Protein AF-A0A151JRQ8-F1 (afdb_monomer_lite)

Foldseek 3Di:
DVLVVLLVVCVVVVPPQVRSLVVQVVCVVVDPDPGDNGSCVSNVPDPDDPDDPPDPDKDKDWDWDWACPDPPDLKTKIFTWIDIPLVRDIDGPDIDIDNDDPPDCPVVVVVVVVVVCCVVPVWDWDWAFDAFPDDPPHTNCVQPWTWTATDPDTDHDDSVPDDFDWDWDDDPRIIITGTPDDD

Organism: NCBI:txid471704

pLDDT: mean 78.62, std 12.9, range [36.38, 96.31]

Radius of gyration: 22.27 Å; chains: 1; bounding box: 54×41×55 Å

Secondary structure (DSSP, 8-state):
-HHHHHHHHHHHTT--HHHHHHHHHHHHHH-SS---SSHHHHTT--SS----TTS----EEEEEEEEES-SS-S-EEEEEEEEETTT-S-EEEEEEEESSS-SSTHHHHHHHHHHHHHHHHT-EEEEEEEEES--SSS-GGGGT-EEEEEEEEEE---GGG----EEEEEETTEEEEEE----

Structure (mmCIF, N/CA/C/O backbone):
data_AF-A0A151JRQ8-F1
#
_entry.id   AF-A0A151JRQ8-F1
#
loop_
_atom_site.group_PDB
_atom_site.id
_atom_site.type_symbol
_atom_site.label_atom_id
_atom_site.label_alt_id
_atom_site.label_comp_id
_atom_site.label_asym_id
_atom_site.label_entity_id
_atom_site.label_seq_id
_atom_site.pdbx_PDB_ins_code
_atom_site.Cartn_x
_atom_site.Cartn_y
_atom_site.Cartn_z
_atom_site.occupancy
_atom_site.B_iso_or_equiv
_atom_site.auth_seq_id
_atom_site.auth_comp_id
_atom_site.auth_asym_id
_atom_site.auth_atom_id
_atom_site.pdbx_PDB_model_num
ATOM 1 N N . LYS A 1 1 ? -27.050 13.816 18.319 1.00 78.81 1 LYS A N 1
ATOM 2 C CA . LYS A 1 1 ? -26.491 14.555 19.472 1.00 78.81 1 LYS A CA 1
ATOM 3 C C . LYS A 1 1 ? -25.453 13.740 20.230 1.00 78.81 1 LYS A C 1
ATOM 5 O O . LYS A 1 1 ? -24.353 13.696 19.721 1.00 78.81 1 LYS A O 1
ATOM 10 N N . PHE A 1 2 ? -25.768 12.944 21.264 1.00 86.38 2 PHE A N 1
ATOM 11 C CA . PHE A 1 2 ? -24.727 12.236 22.047 1.00 86.38 2 PHE A CA 1
ATOM 12 C C . PHE A 1 2 ? -23.707 11.435 21.208 1.00 86.38 2 PHE A C 1
ATOM 14 O O . PHE A 1 2 ? -22.506 11.545 21.413 1.00 86.38 2 PHE A O 1
ATOM 21 N N . LYS A 1 3 ? -24.171 10.663 20.214 1.00 87.81 3 LYS A N 1
ATOM 22 C CA . LYS A 1 3 ? -23.295 9.914 19.292 1.00 87.81 3 LYS A CA 1
ATOM 23 C C . LYS A 1 3 ? -22.355 10.820 18.475 1.00 87.81 3 LYS A C 1
ATOM 25 O O . LYS A 1 3 ? -21.229 10.429 18.191 1.00 87.81 3 LYS A O 1
ATOM 30 N N . GLU A 1 4 ? -22.843 11.984 18.059 1.00 88.81 4 GLU A N 1
ATOM 31 C CA . GLU A 1 4 ? -22.085 12.965 17.273 1.00 88.81 4 GLU A CA 1
ATOM 32 C C . GLU A 1 4 ? -21.105 13.717 18.167 1.00 88.81 4 GLU A C 1
ATOM 34 O O . GLU A 1 4 ? -19.934 13.799 17.821 1.00 88.81 4 GLU A O 1
ATOM 39 N N . ASP A 1 5 ? -21.554 14.151 19.346 1.00 92.31 5 ASP A N 1
ATOM 40 C CA . ASP A 1 5 ? -20.724 14.822 20.348 1.00 92.31 5 ASP A CA 1
ATOM 41 C C . ASP A 1 5 ? -19.566 13.912 20.788 1.00 92.31 5 ASP A C 1
ATOM 43 O O . ASP A 1 5 ? -18.423 14.349 20.861 1.00 92.31 5 ASP A O 1
ATOM 47 N N . LEU A 1 6 ? -19.833 12.613 20.982 1.00 92.88 6 LEU A N 1
ATOM 48 C CA . LEU A 1 6 ? -18.806 11.609 21.276 1.00 92.88 6 LEU A CA 1
ATOM 49 C C . LEU A 1 6 ? -17.801 11.451 20.123 1.00 92.88 6 LEU A C 1
ATOM 51 O O . LEU A 1 6 ? -16.608 11.262 20.359 1.00 92.88 6 LEU A O 1
ATOM 55 N N . GLY A 1 7 ? -18.276 11.519 18.877 1.00 91.69 7 GLY A N 1
ATOM 56 C CA . GLY A 1 7 ? -17.419 11.494 17.694 1.00 91.69 7 GLY A CA 1
ATOM 57 C C . GLY A 1 7 ? -16.504 12.718 17.628 1.00 91.69 7 GLY A C 1
ATOM 58 O O . GLY A 1 7 ? 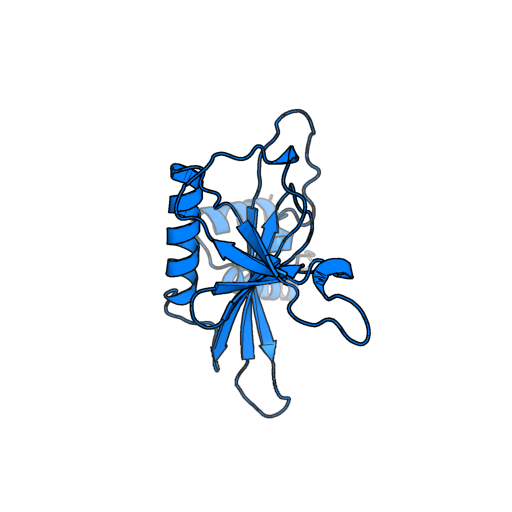-15.295 12.553 17.477 1.00 91.69 7 GLY A O 1
ATOM 59 N N . ILE A 1 8 ? -17.064 13.918 17.809 1.00 92.00 8 ILE A N 1
ATOM 60 C CA . ILE A 1 8 ? -16.330 15.194 17.822 1.00 92.00 8 ILE A CA 1
ATOM 61 C C . ILE A 1 8 ? -15.285 15.189 18.938 1.00 92.00 8 ILE A C 1
ATOM 63 O O . ILE A 1 8 ? -14.102 15.367 18.664 1.00 92.00 8 ILE A O 1
ATOM 67 N N . TRP A 1 9 ? -15.696 14.854 20.162 1.00 96.06 9 TRP A N 1
ATOM 68 C CA . TRP A 1 9 ? -14.805 14.743 21.315 1.00 96.06 9 TRP A CA 1
ATOM 69 C C . TRP A 1 9 ? -13.622 13.807 21.045 1.00 96.06 9 TRP A C 1
ATOM 71 O O . TRP A 1 9 ? -12.477 14.126 21.359 1.00 96.06 9 TRP A O 1
ATOM 81 N N . SER A 1 10 ? -13.876 12.653 20.421 1.00 94.06 10 SER A N 1
ATOM 82 C CA . SER A 1 10 ? -12.806 11.693 20.145 1.00 94.06 10 SER A CA 1
ATOM 83 C C . SER A 1 10 ? -11.751 12.223 19.172 1.00 94.06 10 SER A C 1
ATOM 85 O O . SER A 1 10 ? -10.583 11.853 19.283 1.00 94.06 10 SER A O 1
ATOM 87 N N . ILE A 1 11 ? -12.154 13.100 18.247 1.00 89.25 11 ILE A N 1
ATOM 88 C CA . ILE A 1 11 ? -11.258 13.761 17.297 1.00 89.25 11 ILE A CA 1
ATOM 89 C C . ILE A 1 11 ? -10.485 14.871 18.011 1.00 89.25 11 ILE A C 1
ATOM 91 O O . ILE A 1 11 ? -9.260 14.897 17.937 1.00 89.25 11 ILE A O 1
ATOM 95 N N . GLU A 1 12 ? -11.183 15.746 18.737 1.00 93.62 12 GLU A N 1
ATOM 96 C CA . GLU A 1 12 ? -10.580 16.880 19.451 1.00 93.62 12 GLU A CA 1
ATOM 97 C C . GLU A 1 12 ? -9.544 16.433 20.486 1.00 93.62 12 GLU A C 1
ATOM 99 O O . GLU A 1 12 ? -8.500 17.062 20.645 1.00 93.62 12 GLU A O 1
ATOM 104 N N . CYS A 1 13 ? -9.797 15.312 21.159 1.00 91.75 13 CYS A N 1
ATOM 105 C CA . CYS A 1 13 ? -8.880 14.743 22.141 1.00 91.75 13 CYS A CA 1
ATOM 106 C C . CYS A 1 13 ? -7.846 13.773 21.541 1.00 91.75 13 CYS A C 1
ATOM 108 O O . CYS A 1 13 ? -7.106 13.151 22.301 1.00 91.75 13 CYS A O 1
ATOM 110 N N . ASN A 1 14 ? -7.792 13.616 20.211 1.00 89.00 14 ASN A N 1
ATOM 111 C CA . ASN A 1 14 ? -6.896 12.685 19.512 1.00 89.00 14 ASN A CA 1
ATOM 112 C C . ASN A 1 14 ? -6.926 11.259 20.106 1.00 89.00 14 ASN A C 1
ATOM 114 O O . ASN A 1 14 ? -5.896 10.630 20.365 1.00 89.00 14 ASN A O 1
ATOM 118 N N . VAL A 1 15 ? -8.131 10.756 20.385 1.00 92.06 15 VAL A N 1
ATOM 119 C CA . VAL A 1 15 ? -8.325 9.465 21.051 1.00 92.06 15 VAL A CA 1
ATOM 120 C C . VAL A 1 15 ? -7.981 8.327 20.082 1.00 92.06 15 VAL A C 1
ATOM 122 O O . VAL A 1 15 ? -8.548 8.262 18.986 1.00 92.06 15 VAL A O 1
ATOM 125 N N . PRO A 1 16 ? -7.130 7.357 20.472 1.00 91.88 16 PRO A N 1
ATOM 126 C CA . PRO A 1 16 ? -6.864 6.189 19.640 1.00 91.88 16 PRO A CA 1
ATOM 127 C C . PRO A 1 16 ? -8.154 5.430 19.290 1.00 91.88 16 PRO A C 1
ATOM 129 O O . PRO A 1 16 ? -8.979 5.136 20.158 1.00 91.88 16 PRO A O 1
ATOM 132 N N . GLN A 1 17 ? -8.308 5.031 18.022 1.00 88.62 17 GLN A N 1
ATOM 133 C CA . GLN A 1 17 ? -9.488 4.298 17.524 1.00 88.62 17 GLN A CA 1
ATOM 134 C C . GLN A 1 17 ? -9.769 3.007 18.314 1.00 88.62 17 GLN A C 1
ATOM 136 O O . GLN A 1 17 ? -10.921 2.597 18.484 1.00 88.62 17 GLN A O 1
ATOM 141 N N . THR A 1 18 ? -8.717 2.366 18.824 1.00 91.94 18 THR A N 1
ATOM 142 C CA . THR A 1 18 ? -8.800 1.170 19.671 1.00 91.94 18 THR A CA 1
ATOM 143 C C . THR A 1 18 ? -9.432 1.484 21.027 1.00 91.94 18 THR A C 1
ATOM 145 O O . THR A 1 18 ? -10.311 0.748 21.477 1.00 91.94 18 THR A O 1
ATOM 148 N N . THR A 1 19 ? -9.042 2.597 21.652 1.00 92.75 19 THR A N 1
ATOM 149 C CA . THR A 1 19 ? -9.624 3.106 22.901 1.00 92.75 19 THR A CA 1
ATOM 150 C C . THR A 1 19 ? -11.093 3.466 22.705 1.00 92.75 19 THR A C 1
ATOM 152 O O . THR A 1 19 ? -11.940 3.024 23.481 1.00 92.75 19 THR A O 1
ATOM 155 N N . LEU A 1 20 ? -11.418 4.180 21.624 1.00 93.75 20 LEU A N 1
ATOM 156 C CA . LEU A 1 20 ? -12.797 4.539 21.297 1.00 93.75 20 LEU A CA 1
ATOM 157 C C . LEU A 1 20 ? -13.673 3.300 21.046 1.00 93.75 20 LEU A C 1
ATOM 159 O O . LEU A 1 20 ? -14.790 3.227 21.548 1.00 93.75 20 LEU A O 1
ATOM 163 N N . SER A 1 21 ? -13.160 2.283 20.350 1.00 94.69 21 SER A N 1
ATOM 164 C CA . SER A 1 21 ? -13.892 1.023 20.137 1.00 94.69 21 SER A CA 1
ATOM 165 C C . SER A 1 21 ? -14.170 0.285 21.454 1.00 94.69 21 SER A C 1
ATOM 167 O O . SER A 1 21 ? -15.283 -0.190 21.669 1.00 94.69 21 SER A O 1
ATOM 169 N N . LYS A 1 22 ? -13.202 0.243 22.385 1.00 96.31 22 LYS A N 1
ATOM 170 C CA . LYS A 1 22 ? -13.413 -0.335 23.727 1.00 96.31 22 LYS A CA 1
ATOM 171 C C . LYS A 1 22 ? -14.488 0.424 24.510 1.00 96.31 22 LYS A C 1
ATOM 173 O O . LYS A 1 22 ? -15.357 -0.208 25.107 1.00 96.31 22 LYS A O 1
ATOM 178 N N . LEU A 1 23 ? -14.460 1.758 24.468 1.00 95.62 23 LEU A N 1
ATOM 179 C CA . LEU A 1 23 ? -15.477 2.601 25.100 1.00 95.62 23 LEU A CA 1
ATOM 180 C C . LEU A 1 23 ? -16.871 2.331 24.521 1.00 95.62 23 LEU A C 1
ATOM 182 O O . LEU A 1 23 ? -17.823 2.159 25.276 1.00 95.62 23 LEU A O 1
ATOM 186 N N . LEU A 1 24 ? -16.995 2.226 23.198 1.00 94.56 24 LEU A N 1
ATOM 187 C CA . LEU A 1 24 ? -18.272 1.945 22.539 1.00 94.56 24 LEU A CA 1
ATOM 188 C C . LEU A 1 24 ? -18.865 0.589 22.944 1.00 94.56 24 LEU A C 1
ATOM 190 O O . LEU A 1 24 ? -20.075 0.486 23.135 1.00 94.56 24 LEU A O 1
ATOM 194 N N . VAL A 1 25 ? -18.028 -0.436 23.135 1.00 95.00 25 VAL A N 1
ATOM 195 C CA . VAL A 1 25 ? -18.470 -1.741 23.653 1.00 95.00 25 VAL A CA 1
ATOM 196 C C . VAL A 1 25 ? -19.004 -1.623 25.083 1.00 95.00 25 VAL A C 1
ATOM 198 O O . VAL A 1 25 ? -19.998 -2.265 25.412 1.00 95.00 25 VAL A O 1
ATOM 201 N N . ILE A 1 26 ? -18.375 -0.807 25.933 1.00 94.94 26 ILE A N 1
ATOM 202 C CA . ILE A 1 26 ? -18.857 -0.552 27.301 1.00 94.94 26 ILE A CA 1
ATOM 203 C C . ILE A 1 26 ? -20.193 0.199 27.257 1.00 94.94 26 ILE A C 1
ATOM 205 O O . ILE A 1 26 ? -21.149 -0.218 27.906 1.00 94.94 26 ILE A O 1
ATOM 209 N N . LEU A 1 27 ? -20.295 1.254 26.445 1.00 92.75 27 LEU A N 1
ATOM 210 C CA . LEU A 1 27 ? -21.529 2.027 26.285 1.00 92.75 27 LEU A CA 1
ATOM 211 C C . LEU A 1 27 ? -22.682 1.163 25.761 1.00 92.75 27 LEU A C 1
ATOM 213 O O . LEU A 1 27 ? -23.798 1.274 26.257 1.00 92.75 27 LEU A O 1
ATOM 217 N N . GLN A 1 28 ? -22.418 0.250 24.826 1.00 92.56 28 GLN A N 1
ATOM 218 C CA . GLN A 1 28 ? -23.418 -0.699 24.330 1.00 92.56 28 GLN A CA 1
ATOM 219 C C . GLN A 1 28 ? -23.901 -1.683 25.410 1.00 92.56 28 GLN A C 1
ATOM 221 O O . GLN A 1 28 ? -25.035 -2.139 25.349 1.00 92.56 28 GLN A O 1
ATOM 226 N N . LYS A 1 29 ? -23.059 -2.036 26.389 1.00 93.50 29 LYS A N 1
ATOM 227 C CA . LYS A 1 29 ? -23.442 -2.950 27.480 1.00 93.50 29 LYS A CA 1
ATOM 228 C C . LYS A 1 29 ? -24.317 -2.290 28.541 1.00 93.50 29 LYS A C 1
ATOM 230 O O . LYS A 1 29 ? -25.101 -2.977 29.182 1.00 93.50 29 LYS A O 1
ATOM 235 N N . HIS A 1 30 ? -24.131 -0.993 28.761 1.00 93.94 30 HIS A N 1
ATOM 236 C CA . HIS A 1 30 ? -24.766 -0.258 29.857 1.00 93.94 30 HIS A CA 1
ATOM 237 C C . HIS A 1 30 ? -25.855 0.711 29.393 1.00 93.94 30 HIS A C 1
ATOM 239 O O . HIS A 1 30 ? -26.390 1.462 30.204 1.00 93.94 30 HIS A O 1
ATOM 245 N N . THR A 1 31 ? -26.182 0.716 28.101 1.00 88.50 31 THR A N 1
ATOM 246 C CA . THR A 1 31 ? -27.253 1.542 27.543 1.00 88.50 31 THR A CA 1
ATOM 247 C C . THR A 1 31 ? -28.065 0.730 26.543 1.00 88.50 31 THR A C 1
ATOM 249 O O . THR A 1 31 ? -27.507 -0.081 25.808 1.00 88.50 31 THR A O 1
ATOM 252 N N . ASP A 1 32 ? -29.364 1.008 26.445 1.00 88.25 32 ASP A N 1
ATOM 253 C CA . ASP A 1 32 ? -30.234 0.429 25.407 1.00 88.25 32 ASP A CA 1
ATOM 254 C C . ASP A 1 32 ? -30.027 1.083 24.026 1.00 88.25 32 ASP A C 1
ATOM 256 O O . ASP A 1 32 ? -30.740 0.800 23.061 1.00 88.25 32 ASP A O 1
ATOM 260 N N . TYR A 1 33 ? -29.053 1.992 23.908 1.00 84.12 33 TYR A N 1
ATOM 261 C CA . TYR A 1 33 ? -28.776 2.698 22.667 1.00 84.12 33 TYR A CA 1
ATOM 262 C C . TYR A 1 33 ? -27.856 1.867 21.752 1.00 84.12 33 TYR A C 1
ATOM 264 O O . TYR A 1 33 ? -26.807 1.387 22.193 1.00 84.12 33 TYR A O 1
ATOM 272 N N . PRO A 1 34 ? -28.170 1.735 20.447 1.00 86.19 34 PRO A N 1
ATOM 273 C CA . PRO A 1 34 ? -27.427 0.882 19.521 1.00 86.19 34 PRO A CA 1
ATOM 274 C C . PRO A 1 34 ? -26.117 1.540 19.052 1.00 86.19 34 PRO A C 1
ATOM 276 O O . PRO A 1 34 ? -25.958 1.921 17.887 1.00 86.19 34 PRO A O 1
ATOM 279 N N . PHE A 1 35 ? -25.147 1.682 19.956 1.00 88.94 35 PHE A N 1
ATOM 280 C CA . PHE A 1 35 ? -23.809 2.137 19.587 1.00 88.94 35 PHE A CA 1
ATOM 281 C C . PHE A 1 35 ? -23.121 1.138 18.641 1.00 88.94 35 PHE A C 1
ATOM 283 O O . PHE A 1 35 ? -23.252 -0.079 18.805 1.00 88.94 35 PHE A O 1
ATOM 290 N N . PRO A 1 36 ? -22.364 1.623 17.640 1.00 90.31 36 PRO A N 1
ATOM 291 C CA . PRO A 1 36 ? -21.525 0.756 16.824 1.00 90.31 36 PRO A CA 1
ATOM 292 C C . PRO A 1 36 ? -20.370 0.188 17.656 1.00 90.31 36 PRO A C 1
ATOM 294 O O . PRO A 1 36 ? -19.841 0.877 18.514 1.00 90.31 36 PRO A O 1
ATOM 297 N N . LYS A 1 37 ? -19.916 -1.032 17.354 1.00 88.38 37 LYS A N 1
ATOM 298 C CA . LYS A 1 37 ? -18.778 -1.664 18.056 1.00 88.38 37 LYS A CA 1
ATOM 299 C C . LYS A 1 37 ? -17.402 -1.134 17.632 1.00 88.38 37 LYS A C 1
ATOM 301 O O . LYS A 1 37 ? -16.423 -1.342 18.336 1.00 88.38 37 LYS A O 1
ATOM 306 N N . ASP A 1 38 ? -17.328 -0.495 16.466 1.00 89.56 38 ASP A N 1
ATOM 307 C CA . ASP A 1 38 ? -16.085 -0.043 15.835 1.00 89.56 38 ASP A CA 1
ATOM 308 C C . ASP A 1 38 ? -16.112 1.481 15.674 1.00 89.56 38 ASP A C 1
ATOM 310 O O . ASP A 1 38 ? -17.076 2.049 15.145 1.00 89.56 38 ASP A O 1
ATOM 314 N N . ALA A 1 39 ? -15.036 2.130 16.111 1.00 90.69 39 ALA A N 1
ATOM 315 C CA . ALA A 1 39 ? -14.845 3.573 16.054 1.00 90.69 39 ALA A CA 1
ATOM 316 C C . ALA A 1 39 ? -15.002 4.168 14.640 1.00 90.69 39 ALA A C 1
ATOM 318 O O . ALA A 1 39 ? -15.638 5.210 14.482 1.00 90.69 39 ALA A O 1
ATOM 319 N N . ARG A 1 40 ? -14.572 3.470 13.582 1.00 87.88 40 ARG A N 1
ATOM 320 C CA . ARG A 1 40 ? -14.757 3.916 12.186 1.00 87.88 40 ARG A CA 1
ATOM 321 C C . ARG A 1 40 ? -16.230 4.003 11.806 1.00 87.88 40 ARG A C 1
ATOM 323 O O . ARG A 1 40 ? -16.633 4.840 11.002 1.00 87.88 40 ARG A O 1
ATOM 330 N N . SER A 1 41 ? -17.055 3.138 12.395 1.00 90.44 41 SER A N 1
ATOM 331 C CA . SER A 1 41 ? -18.506 3.144 12.178 1.00 90.44 41 SER A CA 1
ATOM 332 C C . SER A 1 41 ? -19.192 4.276 12.949 1.00 90.44 41 SER A C 1
ATOM 334 O O . SER A 1 41 ? -20.215 4.788 12.494 1.00 90.44 41 SER A O 1
ATOM 336 N N . LEU A 1 42 ? -18.635 4.690 14.096 1.00 88.75 42 LEU A N 1
ATOM 337 C CA . LEU A 1 42 ? -19.064 5.902 14.799 1.00 88.75 42 LEU A CA 1
ATOM 338 C C . LEU A 1 42 ? -18.748 7.148 13.963 1.00 88.75 42 LEU A C 1
ATOM 340 O O . LEU A 1 42 ? -19.636 7.966 13.735 1.00 88.75 42 LEU A O 1
ATOM 344 N N . LEU A 1 43 ? -17.516 7.229 13.458 1.00 89.62 43 LEU A N 1
ATOM 345 C CA . LEU A 1 43 ? -16.978 8.370 12.712 1.00 89.62 43 LEU A CA 1
ATOM 346 C C . LEU A 1 43 ? -17.413 8.417 11.244 1.00 89.62 43 LEU A C 1
ATOM 348 O O . LEU A 1 43 ? -17.034 9.333 10.521 1.00 89.62 43 LEU A O 1
ATOM 352 N N . LYS A 1 44 ? -18.205 7.434 10.794 1.00 84.88 44 LYS A N 1
ATOM 353 C CA . LYS A 1 44 ? -18.658 7.295 9.402 1.00 84.88 44 LYS A CA 1
ATOM 354 C C . LYS A 1 44 ? -17.500 7.393 8.402 1.00 84.88 44 LYS A C 1
ATOM 356 O O . LYS A 1 44 ? -17.654 7.989 7.338 1.00 84.88 44 LYS A O 1
ATOM 361 N N . THR A 1 45 ? -16.349 6.804 8.734 1.00 76.56 45 THR A N 1
ATOM 362 C CA . THR A 1 45 ? -15.182 6.824 7.848 1.00 76.56 45 THR A CA 1
ATOM 363 C C . THR A 1 45 ? -15.582 6.233 6.488 1.00 76.56 45 THR A C 1
ATOM 365 O O . THR A 1 45 ? -16.145 5.128 6.464 1.00 76.56 45 THR A O 1
ATOM 368 N N . PRO A 1 46 ? -15.349 6.939 5.365 1.00 64.62 46 PRO A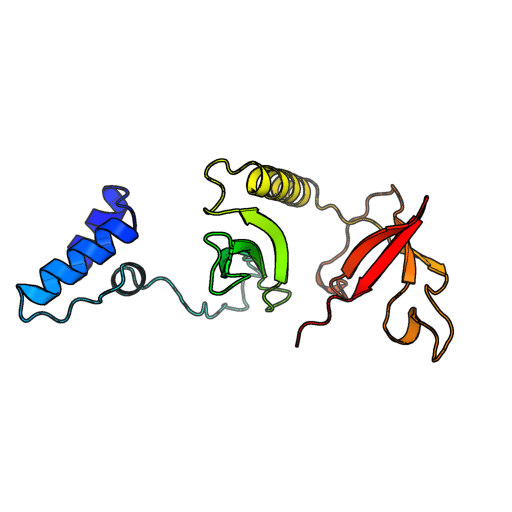 N 1
ATOM 369 C CA . PRO A 1 46 ? -15.766 6.470 4.051 1.00 64.62 46 PRO A CA 1
ATOM 370 C C . PRO A 1 46 ? -15.153 5.100 3.759 1.00 64.62 46 PRO A C 1
ATOM 372 O O . PRO A 1 46 ? -13.936 4.949 3.741 1.00 64.62 46 PRO A O 1
ATOM 375 N N . ARG A 1 47 ? -15.999 4.086 3.546 1.00 61.22 47 ARG A N 1
ATOM 376 C CA . ARG A 1 47 ? -15.548 2.757 3.087 1.00 61.22 47 ARG A CA 1
ATOM 377 C C . ARG A 1 47 ? -15.428 2.685 1.568 1.00 61.22 47 ARG A C 1
ATOM 379 O O . ARG A 1 47 ? -14.660 1.885 1.061 1.00 61.22 47 ARG A O 1
ATOM 386 N N . ASN A 1 48 ? -16.205 3.518 0.877 1.00 56.81 48 ASN A N 1
ATOM 387 C CA . ASN A 1 48 ? -16.227 3.682 -0.569 1.00 56.81 48 ASN A CA 1
ATOM 388 C C . ASN A 1 48 ? -16.413 5.170 -0.859 1.00 56.81 48 ASN A C 1
ATOM 390 O O . ASN A 1 48 ? -17.451 5.744 -0.522 1.00 56.81 48 ASN A O 1
ATOM 394 N N . THR A 1 49 ? -15.418 5.793 -1.471 1.00 52.50 49 THR A N 1
ATOM 395 C CA . THR A 1 49 ? -15.491 7.197 -1.871 1.00 52.50 49 THR A CA 1
ATOM 396 C C . THR A 1 49 ? -16.101 7.252 -3.270 1.00 52.50 49 THR A C 1
ATOM 398 O O . THR A 1 49 ? -15.483 6.801 -4.233 1.00 52.50 49 THR A O 1
ATOM 401 N N . LYS A 1 50 ? -17.337 7.756 -3.408 1.00 52.34 50 LYS A N 1
ATOM 402 C CA . LYS A 1 50 ? -17.893 8.081 -4.732 1.00 52.34 50 LYS A CA 1
ATOM 403 C C . LYS A 1 50 ? -17.155 9.317 -5.243 1.00 52.34 50 LYS A C 1
ATOM 405 O O . LYS A 1 50 ? -17.383 10.412 -4.743 1.00 52.34 50 LYS A O 1
ATOM 410 N N . LEU A 1 51 ? -16.238 9.119 -6.184 1.00 53.25 51 LEU A N 1
ATOM 411 C CA . LEU A 1 51 ? -15.456 10.200 -6.777 1.00 53.25 51 LEU A CA 1
ATOM 412 C C . LEU A 1 51 ? -16.353 11.026 -7.708 1.00 53.25 51 LEU A C 1
ATOM 414 O O . LEU A 1 51 ? -16.993 10.471 -8.603 1.00 53.25 51 LEU A O 1
ATOM 418 N N . ASN A 1 52 ? -16.393 12.343 -7.504 1.00 50.34 52 ASN A N 1
ATOM 419 C CA . ASN A 1 52 ? -16.985 13.267 -8.467 1.00 50.34 52 ASN A CA 1
ATOM 420 C C . ASN A 1 52 ? -15.983 13.476 -9.618 1.00 50.34 52 ASN A C 1
ATOM 422 O O . ASN A 1 52 ? -14.874 13.925 -9.352 1.00 50.34 52 ASN A O 1
ATOM 426 N N . PRO A 1 53 ? -16.339 13.216 -10.891 1.00 50.97 53 PRO A N 1
ATOM 427 C CA . PRO A 1 53 ? -15.387 13.263 -12.012 1.00 50.97 53 PRO A CA 1
ATOM 428 C C . PRO A 1 53 ? -14.817 14.649 -12.359 1.00 50.97 53 PRO A C 1
ATOM 430 O O . PRO A 1 53 ? -14.067 14.760 -13.323 1.00 50.97 53 PRO A O 1
ATOM 433 N N . ARG A 1 54 ? -15.236 15.719 -11.670 1.00 48.75 54 ARG A N 1
ATOM 434 C CA . ARG A 1 54 ? -14.982 17.106 -12.095 1.00 48.75 54 ARG A CA 1
ATOM 435 C C . ARG A 1 54 ? -13.690 17.725 -11.562 1.00 48.75 54 ARG A C 1
ATOM 437 O O . ARG A 1 54 ? -13.273 18.737 -12.107 1.00 48.75 54 ARG A O 1
ATOM 444 N N . GLU A 1 55 ? -13.025 17.093 -10.605 1.00 49.72 55 GLU A N 1
ATOM 445 C CA . GLU A 1 55 ? -11.654 17.417 -10.205 1.00 49.72 55 GLU A CA 1
ATOM 446 C C . GLU A 1 55 ? -10.889 16.096 -10.150 1.00 49.72 55 GLU A C 1
ATOM 448 O O . GLU A 1 55 ? -11.306 15.162 -9.463 1.00 49.72 55 GLU A O 1
ATOM 453 N N . ILE A 1 56 ? -9.815 15.962 -10.933 1.00 51.75 56 ILE A N 1
ATOM 454 C CA . ILE A 1 56 ? -8.971 14.761 -10.902 1.00 51.75 56 ILE A CA 1
ATOM 455 C C . ILE A 1 56 ? -8.116 14.851 -9.637 1.00 51.75 56 ILE A C 1
ATOM 457 O O . ILE A 1 56 ? -6.955 15.245 -9.668 1.00 51.75 56 ILE A O 1
ATOM 461 N N . GLU A 1 57 ? -8.730 14.550 -8.499 1.00 57.28 57 GLU A N 1
ATOM 462 C CA . GLU A 1 57 ? -8.038 14.450 -7.225 1.00 57.28 57 GLU A CA 1
ATOM 463 C C . GLU A 1 57 ? -7.432 13.044 -7.119 1.00 57.28 57 GLU A C 1
ATOM 465 O O . GLU A 1 57 ? -8.125 12.015 -7.079 1.00 57.28 57 GLU A O 1
ATOM 470 N N . TYR A 1 58 ? -6.103 12.989 -7.152 1.00 64.31 58 TYR A N 1
ATOM 471 C CA . TYR A 1 58 ? -5.351 11.748 -7.039 1.00 64.31 58 TYR A CA 1
ATOM 472 C C . TYR A 1 58 ? -5.265 11.344 -5.571 1.00 64.31 58 TYR A C 1
ATOM 474 O O . TYR A 1 58 ? -4.402 11.812 -4.834 1.00 64.31 58 TYR A O 1
ATOM 482 N N . HIS A 1 59 ? -6.152 10.445 -5.144 1.00 69.06 59 HIS A N 1
ATOM 483 C CA . HIS A 1 59 ? -6.078 9.872 -3.802 1.00 69.06 59 HIS A CA 1
ATOM 484 C C . HIS A 1 59 ? -5.232 8.605 -3.814 1.00 69.06 59 HIS A C 1
ATOM 486 O O . HIS A 1 59 ? -5.476 7.682 -4.599 1.00 69.06 59 HIS A O 1
ATOM 492 N N . HIS A 1 60 ? -4.254 8.560 -2.913 1.00 73.62 60 HIS A N 1
ATOM 493 C CA . HIS A 1 60 ? -3.421 7.394 -2.660 1.00 73.62 60 HIS A CA 1
ATOM 494 C C . HIS A 1 60 ? -3.725 6.872 -1.255 1.00 73.62 60 HIS A C 1
ATOM 496 O O . HIS A 1 60 ? -3.582 7.580 -0.261 1.00 73.62 60 HIS A O 1
ATOM 502 N N . PHE A 1 61 ? -4.172 5.627 -1.171 1.00 81.06 61 PHE A N 1
ATOM 503 C CA . PHE A 1 61 ? -4.523 4.960 0.073 1.00 81.06 61 PHE A CA 1
ATOM 504 C C . PHE A 1 61 ? -3.383 4.029 0.475 1.00 81.06 61 PHE A C 1
ATOM 506 O O . PHE A 1 61 ? -2.838 3.304 -0.361 1.00 81.06 61 PHE A O 1
ATOM 513 N N . VAL A 1 62 ? -3.025 4.037 1.757 1.00 83.38 62 VAL A N 1
ATOM 514 C CA . VAL A 1 62 ? -2.005 3.151 2.327 1.00 83.38 62 VAL A CA 1
ATOM 515 C C . VAL A 1 62 ? -2.608 2.438 3.529 1.00 83.38 62 VAL A C 1
ATOM 517 O O . VAL A 1 62 ? -3.238 3.060 4.382 1.00 83.38 62 VAL A O 1
ATOM 520 N N . ASN A 1 63 ? -2.428 1.124 3.586 1.00 84.50 63 ASN A N 1
ATOM 521 C CA . ASN A 1 63 ? -2.829 0.281 4.701 1.00 84.50 63 ASN A CA 1
ATOM 522 C C . ASN A 1 63 ? -1.662 -0.634 5.086 1.00 84.50 63 ASN A C 1
ATOM 524 O O . ASN A 1 63 ? -0.816 -0.944 4.255 1.00 84.50 63 ASN A O 1
ATOM 528 N N . ILE A 1 64 ? -1.608 -1.068 6.341 1.00 84.38 64 ILE A N 1
ATOM 529 C CA . ILE A 1 64 ? -0.611 -2.036 6.793 1.00 84.38 64 ILE A CA 1
ATOM 530 C C . ILE A 1 64 ? -1.333 -3.143 7.537 1.00 84.38 64 ILE A C 1
ATOM 532 O O . ILE A 1 64 ? -1.876 -2.885 8.618 1.00 84.38 64 ILE A O 1
ATOM 536 N N . ASP A 1 65 ? -1.296 -4.346 6.972 1.00 83.38 65 ASP A N 1
ATOM 537 C CA . ASP A 1 65 ? -2.030 -5.501 7.482 1.00 83.38 65 ASP A CA 1
ATOM 538 C C . ASP A 1 65 ? -1.120 -6.714 7.699 1.00 83.38 65 ASP A C 1
ATOM 540 O O . ASP A 1 65 ? -0.126 -6.894 6.992 1.00 83.38 65 ASP A O 1
ATOM 544 N N . GLY A 1 66 ? -1.451 -7.513 8.711 1.00 84.62 66 GLY A N 1
ATOM 545 C CA . GLY A 1 66 ? -0.691 -8.687 9.123 1.00 84.62 66 GLY A CA 1
ATOM 546 C C . GLY A 1 66 ? -1.293 -9.974 8.565 1.00 84.62 66 GLY A C 1
ATOM 547 O O . GLY A 1 66 ? -2.466 -10.261 8.788 1.00 84.62 66 GLY A O 1
ATOM 548 N N . LEU A 1 67 ? -0.479 -10.781 7.889 1.00 86.19 67 LEU A N 1
ATOM 549 C CA . LEU A 1 67 ? -0.817 -12.128 7.445 1.00 86.19 67 LEU A CA 1
ATOM 550 C C . LEU A 1 67 ? -0.005 -13.159 8.251 1.00 86.19 67 LEU A C 1
ATOM 552 O O . LEU A 1 67 ? 1.212 -13.253 8.061 1.00 86.19 67 LEU A O 1
ATOM 556 N N . PRO A 1 68 ? -0.639 -13.947 9.137 1.00 84.38 68 PRO A N 1
ATOM 557 C CA . PRO A 1 68 ? 0.039 -15.019 9.859 1.00 84.38 68 PRO A CA 1
ATOM 558 C C . PRO A 1 68 ? 0.599 -16.062 8.887 1.00 84.38 68 PRO A C 1
ATOM 560 O O . PRO A 1 68 ? -0.133 -16.581 8.044 1.00 84.38 68 PRO A O 1
ATOM 563 N N . ILE A 1 69 ? 1.888 -16.392 9.008 1.00 79.31 69 ILE A N 1
ATOM 564 C CA . ILE A 1 69 ? 2.548 -17.352 8.099 1.00 79.31 69 ILE A CA 1
ATOM 565 C C . ILE A 1 69 ? 2.373 -18.796 8.588 1.00 79.31 69 ILE A C 1
ATOM 567 O O . ILE A 1 69 ? 2.386 -19.739 7.801 1.00 79.31 69 ILE A O 1
ATOM 571 N N . SER A 1 70 ? 2.170 -18.995 9.892 1.00 80.12 70 SER A N 1
ATOM 572 C CA . SER A 1 70 ? 1.959 -20.322 10.468 1.00 80.12 70 SER A CA 1
ATOM 573 C C . SER A 1 70 ? 0.902 -20.292 11.566 1.00 80.12 70 SER A C 1
ATOM 575 O O . SER A 1 70 ? 0.711 -19.283 12.238 1.00 80.12 70 SER A O 1
ATOM 577 N N . LYS A 1 71 ? 0.214 -21.422 11.760 1.00 66.06 71 LYS A N 1
ATOM 578 C CA . LYS A 1 71 ? -0.792 -21.583 12.824 1.00 66.06 71 LYS A CA 1
ATOM 579 C C . LYS A 1 71 ? -0.177 -21.700 14.227 1.00 66.06 71 LYS A C 1
ATOM 581 O O . LYS A 1 71 ? -0.906 -21.578 15.203 1.00 66.06 71 LYS A O 1
ATOM 586 N N . SER A 1 72 ? 1.126 -21.978 14.321 1.00 69.31 72 SER A N 1
ATOM 587 C CA . SER A 1 72 ? 1.852 -22.234 15.574 1.00 69.31 72 SER A CA 1
ATOM 588 C C . SER A 1 72 ? 2.902 -21.174 15.917 1.00 69.31 72 SER A C 1
ATOM 590 O O . SER A 1 72 ? 3.490 -21.239 16.992 1.00 69.31 72 SER A O 1
ATOM 592 N N . GLY A 1 73 ? 3.181 -20.237 15.010 1.00 71.00 73 GLY A N 1
ATOM 593 C CA . GLY A 1 73 ? 4.138 -19.155 15.218 1.00 71.00 73 GLY A CA 1
ATOM 594 C C . GLY A 1 73 ? 3.450 -17.861 15.640 1.00 71.00 73 GLY A C 1
ATOM 595 O O . GLY A 1 73 ? 2.334 -17.572 15.219 1.00 71.00 73 GLY A O 1
ATOM 596 N N . VAL A 1 74 ? 4.148 -17.064 16.449 1.00 76.19 74 VAL A N 1
ATOM 597 C CA . VAL A 1 74 ? 3.739 -15.697 16.823 1.00 76.19 74 VAL A CA 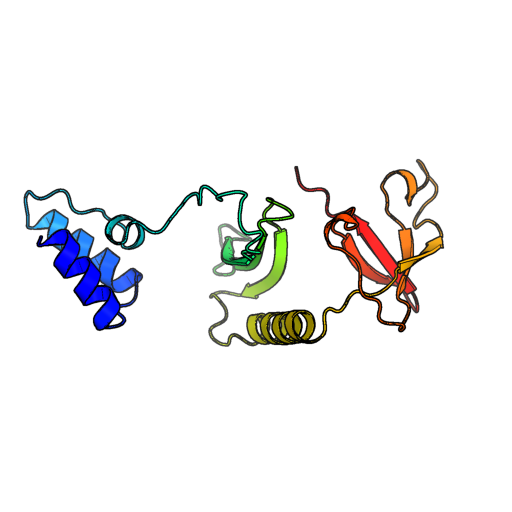1
ATOM 598 C C . VAL A 1 74 ? 4.049 -14.666 15.730 1.00 76.19 74 VAL A C 1
ATOM 600 O O . VAL A 1 74 ? 3.612 -13.524 15.813 1.00 76.19 74 VAL A O 1
ATOM 603 N N . SER A 1 75 ? 4.779 -15.059 14.686 1.00 82.75 75 SER A N 1
ATOM 604 C CA . SER A 1 75 ? 5.218 -14.184 13.604 1.00 82.75 75 SER A CA 1
ATOM 605 C C . SER A 1 75 ? 4.207 -14.052 12.466 1.00 82.75 75 SER A C 1
ATOM 607 O O . SER A 1 75 ? 3.557 -15.007 12.032 1.00 82.75 75 SER A O 1
ATOM 609 N N . SER A 1 76 ? 4.106 -12.830 11.948 1.00 87.38 76 SER A N 1
ATOM 610 C CA . SER A 1 76 ? 3.269 -12.465 10.809 1.00 87.38 76 SER A CA 1
ATOM 611 C C . SER A 1 76 ? 4.087 -11.732 9.752 1.00 87.38 76 SER A C 1
ATOM 613 O O . SER A 1 76 ? 5.127 -11.131 10.036 1.00 87.38 76 SER A O 1
ATOM 615 N N . LEU A 1 77 ? 3.603 -11.777 8.515 1.00 87.50 77 LEU A N 1
ATOM 616 C CA . LEU A 1 77 ? 4.060 -10.888 7.463 1.00 87.50 77 LEU A CA 1
ATOM 617 C C . LEU A 1 77 ? 3.197 -9.625 7.467 1.00 87.50 77 LEU A C 1
ATOM 619 O O . LEU A 1 77 ? 1.986 -9.694 7.299 1.00 87.50 77 LEU A O 1
ATOM 623 N N . TRP A 1 78 ? 3.812 -8.472 7.649 1.00 85.31 78 TRP A N 1
ATOM 624 C CA . TRP A 1 78 ? 3.173 -7.167 7.672 1.00 85.31 78 TRP A CA 1
ATOM 625 C C . TRP A 1 78 ? 3.339 -6.517 6.305 1.00 85.31 78 TRP A C 1
ATOM 627 O O . TRP A 1 78 ? 4.412 -6.007 5.977 1.00 85.31 78 TRP A O 1
ATOM 637 N N . PHE A 1 79 ? 2.290 -6.565 5.490 1.00 84.94 79 PHE A N 1
ATOM 638 C CA . PHE A 1 79 ? 2.288 -5.956 4.166 1.00 84.94 79 PHE A CA 1
ATOM 639 C C . PHE A 1 79 ? 1.965 -4.473 4.264 1.00 84.94 79 PHE A C 1
ATOM 641 O O . PHE A 1 79 ? 0.956 -4.102 4.858 1.00 84.94 79 PHE A O 1
ATOM 648 N N . ILE A 1 80 ? 2.767 -3.635 3.611 1.00 86.69 80 ILE A N 1
ATOM 649 C CA . ILE A 1 80 ? 2.374 -2.277 3.250 1.00 86.69 80 ILE A CA 1
ATOM 650 C C . ILE A 1 80 ? 1.580 -2.404 1.952 1.00 86.69 80 ILE A C 1
ATOM 652 O O . ILE A 1 80 ? 2.123 -2.712 0.890 1.00 86.69 80 ILE A O 1
ATOM 656 N N . LEU A 1 81 ? 0.273 -2.227 2.068 1.00 85.62 81 LEU A N 1
ATOM 657 C CA . LEU A 1 81 ? -0.686 -2.282 0.982 1.00 85.62 81 LEU A CA 1
ATOM 658 C C . LEU A 1 81 ? -0.979 -0.869 0.507 1.00 85.62 81 LEU A C 1
ATOM 660 O O . LEU A 1 81 ? -1.155 0.047 1.309 1.00 85.62 81 LEU A O 1
ATOM 664 N N . SER A 1 82 ? -1.090 -0.698 -0.798 1.00 84.25 82 SER A N 1
ATOM 665 C CA . SER A 1 82 ? -1.436 0.575 -1.387 1.00 84.25 82 SER A CA 1
ATOM 666 C C . SER A 1 82 ? -2.483 0.444 -2.479 1.00 84.25 82 SER A C 1
ATOM 668 O O . SER A 1 82 ? -2.648 -0.617 -3.069 1.00 84.25 82 SER A O 1
ATOM 670 N N . SER A 1 83 ? -3.241 1.512 -2.702 1.00 82.38 83 SER A N 1
ATOM 671 C CA . SER A 1 83 ? -4.241 1.634 -3.759 1.00 82.38 83 SER A CA 1
ATOM 672 C C . SER A 1 83 ? -4.313 3.090 -4.206 1.00 82.38 83 SER A C 1
ATOM 674 O O . SER A 1 83 ? -4.075 3.993 -3.408 1.00 82.38 83 SER A O 1
ATOM 676 N N . SER A 1 84 ? -4.660 3.335 -5.466 1.00 76.31 84 SER A N 1
ATOM 677 C CA . SER A 1 84 ? -4.827 4.689 -5.998 1.00 76.31 84 SER A CA 1
ATOM 678 C C . SER A 1 84 ? -6.094 4.802 -6.832 1.00 76.31 84 SER A C 1
ATOM 680 O O . SER A 1 84 ? -6.595 3.809 -7.366 1.00 76.31 84 SER A O 1
ATOM 682 N N . THR A 1 85 ? -6.611 6.021 -6.977 1.00 67.94 85 THR A N 1
ATOM 683 C CA . THR A 1 85 ? -7.794 6.295 -7.813 1.00 67.94 85 THR A CA 1
ATOM 684 C C . THR A 1 85 ? -7.573 5.977 -9.291 1.00 67.94 85 THR A C 1
ATOM 686 O O . THR A 1 85 ? -8.541 5.691 -9.999 1.00 67.94 85 THR A O 1
ATOM 689 N N . VAL A 1 86 ? -6.313 5.975 -9.739 1.00 65.62 86 VAL A N 1
ATOM 690 C CA . VAL A 1 86 ? -5.912 5.614 -11.104 1.00 65.62 86 VAL A CA 1
ATOM 691 C C . VAL A 1 86 ? -5.978 4.108 -11.299 1.00 65.62 86 VAL A C 1
ATOM 693 O O . VAL A 1 86 ? -6.655 3.634 -12.206 1.00 65.62 86 VAL A O 1
ATOM 696 N N . VAL A 1 87 ? -5.299 3.347 -10.435 1.00 67.62 87 VAL A N 1
ATOM 697 C CA . VAL A 1 87 ? -5.125 1.910 -10.675 1.00 67.62 87 VAL A CA 1
ATOM 698 C C . VAL A 1 87 ? -6.288 1.086 -10.125 1.00 67.62 87 VAL A C 1
ATOM 700 O O . VAL A 1 87 ? -6.549 -0.005 -10.618 1.00 67.62 87 VAL A O 1
ATOM 703 N N . LYS A 1 88 ? -7.013 1.608 -9.124 1.00 73.94 88 LYS A N 1
ATOM 704 C CA . LYS A 1 88 ? -8.223 1.002 -8.534 1.00 73.94 88 LYS A CA 1
ATOM 705 C C . LYS A 1 88 ? -8.044 -0.449 -8.062 1.00 73.94 88 LYS A C 1
ATOM 707 O O . LYS A 1 88 ? -9.024 -1.167 -7.892 1.00 73.94 88 LYS A O 1
ATOM 712 N N . SER A 1 89 ? -6.805 -0.863 -7.804 1.00 70.62 89 SER A N 1
ATOM 713 C CA . SER A 1 89 ? -6.440 -2.173 -7.269 1.00 70.62 89 SER A CA 1
ATOM 714 C C . SER A 1 89 ? -5.516 -2.016 -6.067 1.00 70.62 89 SER A C 1
ATOM 716 O O . SER A 1 89 ? -4.758 -1.044 -5.989 1.00 70.62 89 SER A O 1
ATOM 718 N N . VAL A 1 90 ? -5.589 -2.968 -5.131 1.00 75.81 90 VAL A N 1
ATOM 719 C CA . VAL A 1 90 ? -4.709 -3.029 -3.956 1.00 75.81 90 VAL A CA 1
ATOM 720 C C . VAL A 1 90 ? -3.448 -3.811 -4.309 1.00 75.81 90 VAL A C 1
ATOM 722 O O . VAL A 1 90 ? -3.536 -4.910 -4.846 1.00 75.81 90 VAL A O 1
ATOM 725 N N . TYR A 1 91 ? -2.281 -3.262 -3.988 1.00 76.75 91 TYR A N 1
ATOM 726 C CA . TYR A 1 91 ? -0.970 -3.827 -4.302 1.00 76.75 91 TYR A CA 1
ATOM 727 C C . TYR A 1 91 ? -0.016 -3.719 -3.122 1.00 76.75 91 TYR A C 1
ATOM 729 O O . TYR A 1 91 ? -0.160 -2.846 -2.272 1.00 76.75 91 TYR A O 1
ATOM 737 N N . ILE A 1 92 ? 0.964 -4.616 -3.072 1.00 81.62 92 ILE A N 1
ATOM 738 C CA . ILE A 1 92 ? 1.991 -4.629 -2.031 1.00 81.62 92 ILE A CA 1
ATOM 739 C C . ILE A 1 92 ? 3.124 -3.696 -2.466 1.00 81.62 92 ILE A C 1
ATOM 741 O O . ILE A 1 92 ? 3.692 -3.882 -3.539 1.00 81.62 92 ILE A O 1
ATOM 745 N N . VAL A 1 93 ? 3.456 -2.709 -1.633 1.00 80.00 93 VAL A N 1
ATOM 746 C CA . VAL A 1 93 ? 4.612 -1.808 -1.828 1.00 80.00 93 VAL A CA 1
ATOM 747 C C . VAL A 1 93 ? 5.773 -2.139 -0.890 1.00 80.00 93 VAL A C 1
ATOM 749 O O . VAL A 1 93 ? 6.894 -1.694 -1.099 1.00 80.00 93 VAL A O 1
ATOM 752 N N . GLY A 1 94 ? 5.528 -2.965 0.126 1.00 80.19 94 GLY A N 1
ATOM 753 C CA . GLY A 1 94 ? 6.562 -3.466 1.020 1.00 80.19 94 GLY A CA 1
ATOM 754 C C . GLY A 1 94 ? 6.039 -4.581 1.911 1.00 80.19 94 GLY A C 1
ATOM 755 O O . GLY A 1 94 ? 4.831 -4.742 2.084 1.00 80.19 94 GLY A O 1
ATOM 756 N N . ALA A 1 95 ? 6.950 -5.360 2.481 1.00 84.38 95 ALA A N 1
ATOM 757 C CA . ALA A 1 95 ? 6.622 -6.404 3.437 1.00 84.38 95 ALA A CA 1
ATOM 758 C C . ALA A 1 95 ? 7.691 -6.468 4.527 1.00 84.38 95 ALA A C 1
ATOM 760 O O . ALA A 1 95 ? 8.883 -6.341 4.251 1.00 84.38 95 ALA A O 1
ATOM 761 N N . PHE A 1 96 ? 7.252 -6.688 5.760 1.00 85.12 96 PHE A N 1
ATOM 762 C CA . PHE A 1 96 ? 8.109 -6.906 6.918 1.00 85.12 96 PHE A CA 1
ATOM 763 C C . PHE A 1 96 ? 7.706 -8.208 7.611 1.00 85.12 96 PHE A C 1
ATOM 765 O O . PHE A 1 96 ? 6.522 -8.480 7.758 1.00 85.12 96 PHE A O 1
ATOM 772 N N . TYR A 1 97 ? 8.664 -9.014 8.057 1.00 86.44 97 TYR A N 1
ATOM 773 C CA . TYR A 1 97 ? 8.387 -10.233 8.815 1.00 86.44 97 TYR A CA 1
ATOM 774 C C . TYR A 1 97 ? 8.781 -10.042 10.277 1.00 86.44 97 TYR A C 1
ATOM 776 O O . TYR A 1 97 ? 9.931 -9.715 10.568 1.00 86.44 97 TYR A O 1
ATOM 784 N N . GLY A 1 98 ? 7.840 -10.272 11.190 1.00 85.19 98 GLY A N 1
ATOM 785 C CA . GLY A 1 98 ? 8.088 -10.142 12.621 1.00 85.19 98 GLY A CA 1
ATOM 786 C C . GLY A 1 98 ? 6.891 -10.544 13.473 1.00 85.19 98 GLY A C 1
ATOM 787 O O . GLY A 1 98 ? 5.780 -10.725 12.974 1.00 85.19 98 GLY A O 1
ATOM 788 N N . GLU A 1 99 ? 7.122 -10.690 14.775 1.00 85.50 99 GLU A N 1
ATOM 789 C CA . GLU A 1 99 ? 6.086 -11.039 15.760 1.00 85.50 99 GLU A CA 1
ATOM 790 C C . GLU A 1 99 ? 5.029 -9.944 15.905 1.00 85.50 99 GLU A C 1
ATOM 792 O O . GLU A 1 99 ? 3.836 -10.216 16.013 1.00 85.50 99 GLU A O 1
ATOM 797 N N . THR A 1 100 ? 5.459 -8.689 15.824 1.00 80.50 100 THR A N 1
ATOM 798 C CA . THR A 1 100 ? 4.594 -7.519 15.923 1.00 80.50 100 THR A CA 1
ATOM 799 C C . THR A 1 100 ? 4.764 -6.621 14.710 1.00 80.50 100 THR A C 1
ATOM 801 O O . THR A 1 100 ? 5.766 -6.678 13.992 1.00 80.50 100 THR A O 1
ATOM 804 N N . LYS A 1 101 ? 3.761 -5.771 14.470 1.00 80.75 101 LYS A N 1
ATOM 805 C CA . LYS A 1 101 ? 3.873 -4.676 13.509 1.00 80.75 101 LYS A CA 1
ATOM 806 C C . LYS A 1 101 ? 5.075 -3.836 13.922 1.00 80.75 101 LYS A C 1
ATOM 808 O O . LYS A 1 101 ? 5.187 -3.514 15.101 1.00 80.75 101 LYS A O 1
ATOM 813 N N . SER A 1 102 ? 5.960 -3.505 12.982 1.00 72.50 102 SER A N 1
ATOM 814 C CA . SER A 1 102 ? 7.195 -2.788 13.309 1.00 72.50 102 SER A CA 1
ATOM 815 C C . SER A 1 102 ? 6.881 -1.512 14.099 1.00 72.50 102 SER A C 1
ATOM 817 O O . SER A 1 102 ? 6.226 -0.615 13.570 1.00 72.50 102 SER A O 1
ATOM 819 N N . GLU A 1 103 ? 7.341 -1.433 15.350 1.00 65.94 103 GLU A N 1
ATOM 820 C CA . GLU A 1 103 ? 7.165 -0.237 16.191 1.00 65.94 103 GLU A CA 1
ATOM 821 C C . GLU A 1 103 ? 7.950 0.948 15.625 1.00 65.94 103 GLU A C 1
ATOM 823 O O . GLU A 1 103 ? 7.489 2.088 15.638 1.00 65.94 103 GLU A O 1
ATOM 828 N N . ASN A 1 104 ? 9.113 0.650 15.042 1.00 61.81 104 ASN A N 1
ATOM 829 C CA . ASN A 1 104 ? 9.906 1.606 14.298 1.00 61.81 104 ASN A CA 1
ATOM 830 C C . ASN A 1 104 ? 9.469 1.589 12.836 1.00 61.81 104 ASN A C 1
ATOM 832 O O . ASN A 1 104 ? 9.693 0.617 12.113 1.00 61.81 104 ASN A O 1
ATOM 836 N N . ASN A 1 105 ? 8.889 2.702 12.391 1.00 66.81 105 ASN A N 1
ATOM 837 C CA . ASN A 1 105 ? 8.454 2.952 11.019 1.00 66.81 105 ASN A CA 1
ATOM 838 C C . ASN A 1 105 ? 9.598 2.927 9.986 1.00 66.81 105 ASN A C 1
ATOM 840 O O . ASN A 1 105 ? 9.384 3.403 8.890 1.00 66.81 105 ASN A O 1
ATOM 844 N N . ILE A 1 106 ? 10.781 2.372 10.262 1.00 67.81 106 ILE A N 1
ATOM 845 C CA . ILE A 1 106 ? 11.953 2.359 9.362 1.00 67.81 106 ILE A CA 1
ATOM 846 C C . ILE A 1 106 ? 11.592 1.825 7.962 1.00 67.81 106 ILE A C 1
ATOM 848 O O . ILE A 1 106 ? 12.069 2.330 6.946 1.00 67.81 106 ILE A O 1
ATOM 852 N N . PHE A 1 107 ? 10.711 0.824 7.887 1.00 67.62 107 PHE A N 1
ATOM 853 C CA . PHE A 1 107 ? 10.212 0.293 6.612 1.00 67.62 107 PHE A CA 1
ATOM 854 C C . PHE A 1 107 ? 9.227 1.241 5.920 1.00 67.62 107 PHE A C 1
ATOM 856 O O . PHE A 1 107 ? 9.241 1.361 4.697 1.00 67.62 107 PHE A O 1
ATOM 863 N N . LEU A 1 108 ? 8.398 1.933 6.701 1.00 72.94 108 LEU A N 1
ATOM 864 C CA . LEU A 1 108 ? 7.471 2.940 6.198 1.00 72.94 108 LEU A CA 1
ATOM 865 C C . LEU A 1 108 ? 8.200 4.218 5.778 1.00 72.94 108 LEU A C 1
ATOM 867 O O . LEU A 1 108 ? 7.812 4.843 4.809 1.00 72.94 108 LEU A O 1
ATOM 871 N N . GLU A 1 109 ? 9.259 4.592 6.487 1.00 80.81 109 GLU A N 1
ATOM 872 C CA . GLU A 1 109 ? 10.042 5.806 6.298 1.00 80.81 109 GLU A CA 1
ATOM 873 C C . GLU A 1 109 ? 10.730 5.795 4.938 1.00 80.81 109 GLU A C 1
ATOM 875 O O . GLU A 1 109 ? 10.666 6.785 4.219 1.00 80.81 109 GLU A O 1
ATOM 880 N N . LYS A 1 110 ? 11.301 4.654 4.528 1.00 75.00 110 LYS A N 1
ATOM 881 C CA . LYS A 1 110 ? 11.836 4.490 3.169 1.00 75.00 110 LYS A CA 1
ATOM 882 C C . LYS A 1 110 ? 10.768 4.746 2.105 1.00 75.00 110 LYS A C 1
ATOM 884 O O . LYS A 1 110 ? 10.997 5.550 1.208 1.00 75.00 110 LYS A O 1
ATOM 889 N N . PHE A 1 111 ? 9.599 4.119 2.251 1.00 75.81 111 PHE A N 1
ATOM 890 C CA . PHE A 1 111 ? 8.469 4.309 1.339 1.00 75.81 111 PHE A CA 1
ATOM 891 C C . PHE A 1 111 ? 7.952 5.757 1.345 1.00 75.81 111 PHE A C 1
ATOM 893 O O . PHE A 1 111 ? 7.684 6.319 0.291 1.00 75.81 111 PHE A O 1
ATOM 900 N N . VAL A 1 112 ? 7.829 6.381 2.519 1.00 79.81 112 VAL A N 1
ATOM 901 C CA . VAL A 1 112 ? 7.348 7.761 2.676 1.00 79.81 112 VAL A CA 1
ATOM 902 C C . VAL A 1 112 ? 8.332 8.750 2.062 1.00 79.81 112 VAL A C 1
ATOM 904 O O . VAL A 1 112 ? 7.908 9.631 1.323 1.00 79.81 112 VAL A O 1
ATOM 907 N N . ASN A 1 113 ? 9.633 8.594 2.310 1.00 80.56 113 ASN A N 1
ATOM 908 C CA . ASN A 1 113 ? 10.661 9.458 1.734 1.00 80.56 113 ASN A CA 1
ATOM 909 C C . ASN A 1 113 ? 10.701 9.338 0.209 1.00 80.56 113 ASN A C 1
ATOM 911 O O . ASN A 1 113 ? 10.774 10.355 -0.478 1.00 80.56 113 ASN A O 1
ATOM 915 N N . GLU A 1 114 ? 10.598 8.119 -0.323 1.00 74.56 114 GLU A N 1
ATOM 916 C CA . GLU A 1 114 ? 10.492 7.885 -1.763 1.00 74.56 114 GLU A CA 1
ATOM 917 C C . GLU A 1 114 ? 9.215 8.514 -2.335 1.00 74.56 114 GLU A C 1
ATOM 919 O O . GLU A 1 114 ? 9.286 9.266 -3.300 1.00 74.56 114 GLU A O 1
ATOM 924 N N . ALA A 1 115 ? 8.057 8.303 -1.705 1.00 74.62 115 ALA A N 1
ATOM 925 C CA . ALA A 1 115 ? 6.794 8.886 -2.149 1.00 74.62 115 ALA A CA 1
ATOM 926 C C . ALA A 1 115 ? 6.829 10.424 -2.138 1.00 74.62 115 ALA A C 1
ATOM 928 O O . ALA A 1 115 ? 6.426 11.047 -3.117 1.00 74.62 115 ALA A O 1
ATOM 929 N N . ILE A 1 116 ? 7.351 11.045 -1.073 1.00 76.81 116 ILE A N 1
ATOM 930 C CA . ILE A 1 116 ? 7.540 12.502 -0.979 1.00 76.81 116 ILE A CA 1
ATOM 931 C C . ILE A 1 116 ? 8.467 12.986 -2.095 1.00 76.81 116 ILE A C 1
ATOM 933 O O . ILE A 1 116 ? 8.172 13.977 -2.763 1.00 76.81 116 ILE A O 1
ATOM 937 N N . TYR A 1 117 ? 9.580 12.286 -2.315 1.00 72.38 117 TYR A N 1
ATOM 938 C CA . TYR A 1 117 ? 10.517 12.622 -3.376 1.00 72.38 117 TYR A CA 1
ATOM 939 C C . TYR A 1 117 ? 9.857 12.547 -4.759 1.00 72.38 117 TYR A C 1
ATOM 941 O O . TYR A 1 117 ? 9.980 13.491 -5.537 1.00 72.38 117 TYR A O 1
ATOM 949 N N . LEU A 1 118 ? 9.100 11.486 -5.046 1.00 68.25 118 LEU A N 1
ATOM 950 C CA . LEU A 1 118 ? 8.386 11.304 -6.311 1.00 68.25 118 LEU A CA 1
ATOM 951 C C . LEU A 1 118 ? 7.284 12.352 -6.518 1.00 68.25 118 LEU A C 1
ATOM 953 O O . LEU A 1 118 ? 7.167 12.885 -7.618 1.00 68.25 118 LEU A O 1
ATOM 957 N N . ILE A 1 119 ? 6.519 12.693 -5.475 1.00 67.06 119 ILE A N 1
ATOM 958 C CA . ILE A 1 119 ? 5.494 13.751 -5.520 1.00 67.06 119 ILE A CA 1
ATOM 959 C C . ILE A 1 119 ? 6.134 15.098 -5.862 1.00 67.06 119 ILE A C 1
ATOM 961 O O . ILE A 1 119 ? 5.634 15.825 -6.717 1.00 67.06 119 ILE A O 1
ATOM 965 N N . ASN A 1 120 ? 7.257 15.420 -5.221 1.00 71.00 120 ASN A N 1
ATOM 966 C CA . ASN A 1 120 ? 7.899 16.722 -5.376 1.00 71.00 120 ASN A CA 1
ATOM 967 C C . ASN A 1 120 ? 8.687 16.856 -6.682 1.00 71.00 120 ASN A C 1
ATOM 969 O O . ASN A 1 120 ? 8.851 17.967 -7.177 1.00 71.00 120 ASN A O 1
ATOM 973 N N . ASN A 1 121 ? 9.180 15.747 -7.236 1.00 63.66 121 ASN A N 1
ATOM 974 C CA . ASN A 1 121 ? 10.063 15.770 -8.401 1.00 63.66 121 ASN A CA 1
ATOM 975 C C . ASN A 1 121 ? 9.430 15.159 -9.667 1.00 63.66 121 ASN A C 1
ATOM 977 O O . ASN A 1 121 ? 10.070 15.177 -10.712 1.00 63.66 121 ASN A O 1
ATOM 981 N N . SER A 1 122 ? 8.183 14.661 -9.606 1.00 53.44 122 SER A N 1
ATOM 982 C CA . SER A 1 122 ? 7.445 14.059 -10.737 1.00 53.44 122 SER A CA 1
ATOM 983 C C . SER A 1 122 ? 8.288 13.051 -11.533 1.00 53.44 122 SER A C 1
ATOM 985 O O . SER A 1 122 ? 8.478 13.191 -12.741 1.00 53.44 122 SER A O 1
ATOM 987 N N . LEU A 1 123 ? 8.842 12.056 -10.836 1.00 53.91 123 LEU A N 1
ATOM 988 C CA . LEU A 1 123 ? 9.860 11.154 -11.377 1.00 53.91 123 LEU A CA 1
ATOM 989 C C . LEU A 1 123 ? 9.273 9.833 -11.897 1.00 53.91 123 LEU A C 1
ATOM 991 O O . LEU A 1 123 ? 8.625 9.105 -11.148 1.00 53.91 123 LEU A O 1
ATOM 995 N N . PHE A 1 124 ? 9.615 9.469 -13.133 1.00 59.31 124 PHE A N 1
ATOM 996 C CA . PHE A 1 124 ? 9.528 8.099 -13.641 1.00 59.31 124 PHE A CA 1
ATOM 997 C C . PHE A 1 124 ? 10.814 7.759 -14.414 1.00 59.31 124 PHE A C 1
ATOM 999 O O . PHE A 1 124 ? 11.418 8.632 -15.042 1.00 59.31 124 PHE A O 1
ATOM 1006 N N . CYS A 1 125 ? 11.249 6.498 -14.337 1.00 59.12 125 CYS A N 1
ATOM 1007 C CA . CYS A 1 125 ? 12.432 5.999 -15.043 1.00 59.12 125 CYS A CA 1
ATOM 1008 C C . CYS A 1 125 ? 12.019 5.230 -16.297 1.00 59.12 125 CYS A C 1
ATOM 1010 O O . CYS A 1 125 ? 11.067 4.446 -16.254 1.00 59.12 125 CYS A O 1
ATOM 1012 N N . ASP A 1 126 ? 12.768 5.407 -17.382 1.00 68.81 126 ASP A N 1
ATOM 1013 C CA . ASP A 1 126 ? 12.530 4.670 -18.619 1.00 68.81 126 ASP A CA 1
ATOM 1014 C C . ASP A 1 126 ? 13.089 3.243 -18.529 1.00 68.81 126 ASP A C 1
ATOM 1016 O O . ASP A 1 126 ? 14.201 3.005 -18.039 1.00 68.81 126 ASP A O 1
ATOM 1020 N N . LEU A 1 127 ? 12.304 2.276 -19.008 1.00 75.25 127 LEU A N 1
ATOM 1021 C CA . LEU A 1 127 ? 12.698 0.871 -19.071 1.00 75.25 127 LEU A CA 1
ATOM 1022 C C . LEU A 1 127 ? 13.076 0.519 -20.501 1.00 75.25 127 LEU A C 1
ATOM 1024 O O . LEU A 1 127 ? 12.222 0.347 -21.371 1.00 75.25 127 LEU A O 1
ATOM 1028 N N . ARG A 1 128 ? 14.372 0.348 -20.744 1.00 83.62 128 ARG A N 1
ATOM 1029 C CA . ARG A 1 128 ? 14.861 -0.109 -22.038 1.00 83.62 128 ARG A CA 1
ATOM 1030 C C . ARG A 1 128 ? 14.863 -1.628 -22.096 1.00 83.62 128 ARG A C 1
ATOM 1032 O O . ARG A 1 128 ? 15.638 -2.272 -21.389 1.00 83.62 128 ARG A O 1
ATOM 1039 N N . TYR A 1 129 ? 14.049 -2.194 -22.984 1.00 87.56 129 TYR A N 1
ATOM 1040 C CA . TYR A 1 129 ? 14.075 -3.622 -23.297 1.00 87.56 129 TYR A CA 1
ATOM 1041 C C . TYR A 1 129 ? 15.470 -4.062 -23.765 1.00 87.56 129 TYR A C 1
ATOM 1043 O O . TYR A 1 129 ? 16.075 -3.420 -24.629 1.00 87.56 129 TYR A O 1
ATOM 1051 N N . LEU A 1 130 ? 15.964 -5.162 -23.194 1.00 90.12 130 LEU A N 1
ATOM 1052 C CA . LEU A 1 130 ? 17.204 -5.813 -23.607 1.00 90.12 130 LEU A CA 1
ATOM 1053 C C . LEU A 1 130 ? 16.935 -7.191 -24.213 1.00 90.12 130 LEU A C 1
ATOM 1055 O O . LEU A 1 130 ? 17.363 -7.437 -25.337 1.00 90.12 130 LEU A O 1
ATOM 1059 N N . ASP A 1 131 ? 16.256 -8.080 -23.480 1.00 91.81 131 ASP A N 1
ATOM 1060 C CA . ASP A 1 131 ? 16.011 -9.456 -23.932 1.00 91.81 131 ASP A CA 1
ATOM 1061 C C . ASP A 1 131 ? 14.846 -10.139 -23.185 1.00 91.81 131 ASP A C 1
ATOM 1063 O O . ASP A 1 131 ? 14.308 -9.616 -22.204 1.00 91.81 131 ASP A O 1
ATOM 1067 N N . ASN A 1 132 ? 14.469 -11.337 -23.628 1.00 91.44 132 ASN A N 1
ATOM 1068 C CA . ASN A 1 132 ? 13.574 -12.237 -22.911 1.00 91.44 132 ASN A CA 1
ATOM 1069 C C . ASN A 1 132 ? 14.299 -12.906 -21.733 1.00 91.44 132 ASN A C 1
ATOM 1071 O O . ASN A 1 132 ? 15.466 -13.275 -21.827 1.00 91.44 132 ASN A O 1
ATOM 1075 N N . LEU A 1 133 ? 13.575 -13.137 -20.635 1.00 91.38 133 LEU A N 1
ATOM 1076 C CA . LEU A 1 133 ? 14.064 -13.943 -19.514 1.00 91.38 133 LEU A CA 1
ATOM 1077 C C . LEU A 1 133 ? 14.160 -15.431 -19.888 1.00 91.38 133 LEU A C 1
ATOM 1079 O O . LEU A 1 133 ? 15.078 -16.124 -19.460 1.00 91.38 133 LEU A O 1
ATOM 1083 N N . TYR A 1 134 ? 13.196 -15.926 -20.667 1.00 89.00 134 TYR A N 1
ATOM 1084 C CA . TYR A 1 134 ? 13.141 -17.302 -21.158 1.00 89.00 134 TYR A CA 1
ATOM 1085 C C . TYR A 1 134 ? 12.428 -17.365 -22.516 1.00 89.00 134 TYR A C 1
ATOM 1087 O O . TYR A 1 134 ? 11.629 -16.490 -22.852 1.00 89.00 134 TYR A O 1
ATOM 1095 N N . SER A 1 135 ? 12.716 -18.408 -23.298 1.00 91.12 135 SER A N 1
ATOM 1096 C CA . SER A 1 135 ? 12.153 -18.638 -24.641 1.00 91.12 135 SER A CA 1
ATOM 1097 C C . SER A 1 135 ? 11.353 -19.939 -24.778 1.00 91.12 135 SER A C 1
ATOM 1099 O O . SER A 1 135 ? 10.659 -20.127 -25.774 1.00 91.12 135 SER A O 1
ATOM 1101 N N . SER A 1 136 ? 11.417 -20.826 -23.782 1.00 87.06 136 SER A N 1
ATOM 1102 C CA . SER A 1 136 ? 10.673 -22.088 -23.730 1.00 87.06 136 SER A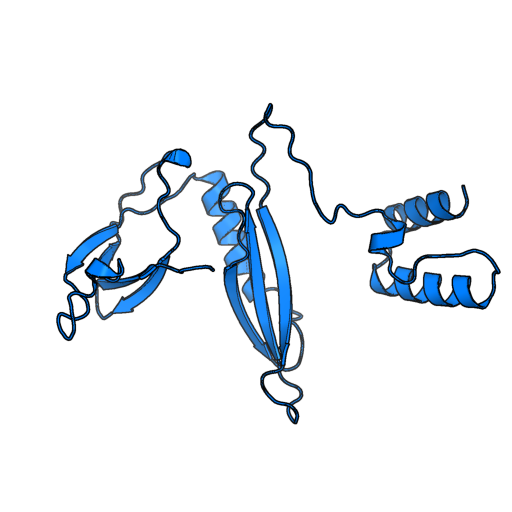 CA 1
ATOM 1103 C C . SER A 1 136 ? 9.881 -22.161 -22.420 1.00 87.06 136 SER A C 1
ATOM 1105 O O . SER A 1 136 ? 10.431 -21.774 -21.386 1.00 87.06 136 SER A O 1
ATOM 1107 N N . PRO A 1 137 ? 8.615 -22.627 -22.418 1.00 90.00 137 PRO A N 1
ATOM 1108 C CA . PRO A 1 137 ? 7.833 -23.153 -23.552 1.00 90.00 137 PRO A CA 1
ATOM 1109 C C . PRO A 1 137 ? 7.327 -22.079 -24.535 1.00 90.00 137 PRO A C 1
ATOM 1111 O O . PRO A 1 137 ? 6.833 -22.411 -25.607 1.00 90.00 137 PRO A O 1
ATOM 1114 N N . CYS A 1 138 ? 7.447 -20.799 -24.182 1.00 88.44 138 CYS A N 1
ATOM 1115 C CA . CYS A 1 138 ? 7.221 -19.650 -25.059 1.00 88.44 138 CYS A CA 1
ATOM 1116 C C . CYS A 1 138 ? 8.075 -18.461 -24.589 1.00 88.44 138 CYS A C 1
ATOM 1118 O O . CYS A 1 138 ? 8.681 -18.513 -23.517 1.00 88.44 138 CYS A O 1
ATOM 1120 N N . THR A 1 139 ? 8.144 -17.397 -25.389 1.00 93.50 139 THR A N 1
ATOM 1121 C CA . THR A 1 139 ? 8.892 -16.176 -25.062 1.00 93.50 139 THR A CA 1
ATOM 1122 C C . THR A 1 139 ? 8.294 -15.448 -23.864 1.00 93.50 139 THR A C 1
ATOM 1124 O O . THR A 1 139 ? 7.108 -15.132 -23.853 1.00 93.50 139 THR A O 1
ATOM 1127 N N . SER A 1 140 ? 9.118 -15.111 -22.873 1.00 91.00 140 SER A N 1
ATOM 1128 C CA . SER A 1 140 ? 8.673 -14.431 -21.651 1.00 91.00 140 SER A CA 1
ATOM 1129 C C . SER A 1 140 ? 7.999 -13.078 -21.921 1.00 91.00 140 SER A C 1
ATOM 1131 O O . SER A 1 140 ? 7.077 -12.692 -21.201 1.00 91.00 140 SER A O 1
ATOM 1133 N N . SER A 1 141 ? 8.399 -12.381 -22.990 1.00 88.12 141 SER A N 1
ATOM 1134 C CA . SER A 1 141 ? 7.764 -11.138 -23.452 1.00 88.12 141 SER A CA 1
ATOM 1135 C C . SER A 1 141 ? 6.284 -11.292 -23.797 1.00 88.12 141 SER A C 1
ATOM 1137 O O . SER A 1 141 ? 5.547 -10.319 -23.675 1.00 88.12 141 SER A O 1
ATOM 1139 N N . THR A 1 142 ? 5.813 -12.497 -24.136 1.00 87.06 142 THR A N 1
ATOM 1140 C CA . THR A 1 142 ? 4.380 -12.791 -24.301 1.00 87.06 142 THR A CA 1
ATOM 1141 C C . THR A 1 142 ? 3.589 -12.504 -23.022 1.00 87.06 142 THR A C 1
ATOM 1143 O O . THR A 1 142 ? 2.428 -12.112 -23.086 1.00 87.06 142 THR A O 1
ATOM 1146 N N . PHE A 1 143 ? 4.230 -12.634 -21.861 1.00 84.44 143 PHE A N 1
ATOM 1147 C CA . PHE A 1 143 ? 3.674 -12.282 -20.558 1.00 84.44 143 PHE A CA 1
ATOM 1148 C C . PHE A 1 143 ? 4.200 -10.940 -20.042 1.00 84.44 143 PHE A C 1
ATOM 1150 O O . PHE A 1 143 ? 4.181 -10.722 -18.839 1.00 84.44 143 PHE A O 1
ATOM 1157 N N . ASN A 1 144 ? 4.725 -10.063 -20.906 1.00 84.56 144 ASN A N 1
ATOM 1158 C CA . ASN A 1 144 ? 5.415 -8.821 -20.531 1.00 84.56 144 ASN A CA 1
ATOM 1159 C C . ASN A 1 144 ? 6.558 -9.013 -19.511 1.00 84.56 144 ASN A C 1
ATOM 1161 O O . ASN A 1 144 ? 6.934 -8.071 -18.819 1.00 84.56 144 ASN A O 1
ATOM 1165 N N . ILE A 1 145 ? 7.133 -10.219 -19.424 1.00 88.19 145 ILE A N 1
ATOM 1166 C CA . ILE A 1 145 ? 8.302 -10.498 -18.586 1.00 88.19 145 ILE A CA 1
ATOM 1167 C C . ILE A 1 145 ? 9.553 -10.261 -19.424 1.00 88.19 145 ILE A C 1
ATOM 1169 O O . ILE A 1 145 ? 9.750 -10.915 -20.453 1.00 88.19 145 ILE A O 1
ATOM 1173 N N . GLN A 1 146 ? 10.397 -9.325 -18.998 1.00 92.38 146 GLN A N 1
ATOM 1174 C CA . GLN A 1 146 ? 11.502 -8.823 -19.816 1.00 92.38 146 GLN A CA 1
ATOM 1175 C C . GLN A 1 146 ? 12.748 -8.550 -18.971 1.00 92.38 146 GLN A C 1
ATOM 1177 O O . GLN A 1 146 ? 12.651 -8.139 -17.815 1.00 92.38 146 GLN A O 1
ATOM 1182 N N . ILE A 1 147 ? 13.923 -8.748 -19.565 1.00 90.12 147 ILE A N 1
ATOM 1183 C CA . ILE A 1 147 ? 15.182 -8.199 -19.064 1.00 90.12 147 ILE A CA 1
ATOM 1184 C C . ILE A 1 147 ? 15.289 -6.778 -19.608 1.00 90.12 147 ILE A C 1
ATOM 1186 O O . ILE A 1 147 ? 15.211 -6.556 -20.817 1.00 90.12 147 ILE A O 1
ATOM 1190 N N . VAL A 1 148 ? 15.477 -5.815 -18.716 1.00 89.38 148 VAL A N 1
ATOM 1191 C CA . VAL A 1 148 ? 15.525 -4.390 -19.029 1.00 89.38 148 VAL A CA 1
ATOM 1192 C C . VAL A 1 148 ? 16.748 -3.730 -18.408 1.00 89.38 148 VAL A C 1
ATOM 1194 O O . VAL A 1 148 ? 17.328 -4.203 -17.425 1.00 89.38 148 VAL A O 1
ATOM 1197 N N . LYS A 1 149 ? 17.123 -2.591 -18.978 1.00 88.56 149 LYS A N 1
ATOM 1198 C CA . LYS A 1 149 ? 18.001 -1.616 -18.346 1.00 88.56 149 LYS A CA 1
ATOM 1199 C C . LYS A 1 149 ? 17.150 -0.437 -17.900 1.00 88.56 149 LYS A C 1
ATOM 1201 O O . LYS A 1 149 ? 16.388 0.097 -18.699 1.00 88.56 149 LYS A O 1
ATOM 1206 N N . ILE A 1 150 ? 17.288 -0.048 -16.639 1.00 81.81 150 ILE A N 1
ATOM 1207 C CA . ILE A 1 150 ? 16.724 1.207 -16.149 1.00 81.81 150 ILE A CA 1
ATOM 1208 C C . ILE A 1 150 ? 17.682 2.301 -16.609 1.00 81.81 150 ILE A C 1
ATOM 1210 O O . ILE A 1 150 ? 18.876 2.230 -16.308 1.00 81.81 150 ILE A O 1
ATOM 1214 N N . GLU A 1 151 ? 17.195 3.238 -17.417 1.00 75.38 151 GLU A N 1
ATOM 1215 C CA . GLU A 1 151 ? 18.001 4.384 -17.824 1.00 75.38 151 GLU A CA 1
ATOM 1216 C C . GLU A 1 151 ? 18.015 5.434 -16.707 1.00 75.38 151 GLU A C 1
ATOM 1218 O O . GLU A 1 151 ? 16.996 5.704 -16.076 1.00 75.38 151 GLU A O 1
ATOM 1223 N N . ASP A 1 152 ? 19.181 6.042 -16.476 1.00 62.75 152 ASP A N 1
ATOM 1224 C CA . ASP A 1 152 ? 19.364 7.076 -15.445 1.00 62.75 152 ASP A CA 1
ATOM 1225 C C . ASP A 1 152 ? 18.740 8.427 -15.848 1.00 62.75 152 ASP A C 1
ATOM 1227 O O . ASP A 1 152 ? 18.776 9.395 -15.086 1.00 62.75 152 ASP A O 1
ATOM 1231 N N . GLN A 1 153 ? 18.192 8.524 -17.065 1.00 57.97 153 GLN A N 1
ATOM 1232 C CA . GLN A 1 153 ? 17.540 9.734 -17.545 1.00 57.97 153 GLN A CA 1
ATOM 1233 C C . GLN A 1 153 ? 16.090 9.782 -17.080 1.00 57.97 153 GLN A C 1
ATOM 1235 O O . GLN A 1 153 ? 15.228 9.028 -17.525 1.00 57.97 153 GLN A O 1
ATOM 1240 N N . LEU A 1 154 ? 15.850 10.719 -16.172 1.00 57.88 154 LEU A N 1
ATOM 1241 C CA . LEU A 1 154 ? 14.551 10.998 -15.587 1.00 57.88 154 LEU A CA 1
ATOM 1242 C C . LEU A 1 154 ? 13.651 11.696 -16.603 1.00 57.88 154 LEU A C 1
ATOM 1244 O O . LEU A 1 154 ? 14.050 12.695 -17.205 1.00 57.88 154 LEU A O 1
ATOM 1248 N N . GLN A 1 155 ? 12.432 11.187 -16.769 1.00 60.84 155 GLN A N 1
ATOM 1249 C CA . GLN A 1 155 ? 11.452 11.753 -17.690 1.00 60.84 155 GLN A CA 1
ATOM 1250 C C . GLN A 1 155 ? 10.084 11.913 -17.025 1.00 60.84 155 GLN A C 1
ATOM 1252 O O . GLN A 1 155 ? 9.682 11.125 -16.169 1.00 60.84 155 GLN A O 1
ATOM 1257 N N . ILE A 1 156 ? 9.345 12.935 -17.460 1.00 56.81 156 ILE A N 1
ATOM 1258 C CA . ILE A 1 156 ? 7.961 13.168 -17.043 1.00 56.81 156 ILE A CA 1
ATOM 1259 C C . ILE A 1 156 ? 7.045 12.384 -17.978 1.00 56.81 156 ILE A C 1
ATOM 1261 O O . ILE A 1 156 ? 7.026 12.628 -19.185 1.00 56.81 156 ILE A O 1
ATOM 1265 N N . TRP A 1 157 ? 6.255 11.478 -17.407 1.00 57.06 157 TRP A N 1
ATOM 1266 C CA . TRP A 1 157 ? 5.266 10.697 -18.140 1.00 57.06 157 TRP A CA 1
ATOM 1267 C C . TRP A 1 157 ? 3.849 11.122 -17.747 1.00 57.06 157 TRP A C 1
ATOM 1269 O O . TRP A 1 157 ? 3.528 11.154 -16.558 1.00 57.06 157 TRP A O 1
ATOM 1279 N N . PRO A 1 158 ? 2.974 11.428 -18.721 1.00 57.28 158 PRO A N 1
ATOM 1280 C CA . PRO A 1 158 ? 1.556 11.613 -18.450 1.00 57.28 158 PRO A CA 1
ATOM 1281 C C . PRO A 1 158 ? 0.949 10.335 -17.847 1.00 57.28 158 PRO A C 1
ATOM 1283 O O . PRO A 1 158 ? 1.177 9.235 -18.352 1.00 57.28 158 PRO A O 1
ATOM 1286 N N . CYS A 1 159 ? 0.170 10.458 -16.768 1.00 56.50 159 CYS A N 1
ATOM 1287 C CA . CYS A 1 159 ? -0.408 9.304 -16.066 1.00 56.50 159 CYS A CA 1
ATOM 1288 C C . CYS A 1 159 ? -1.346 8.457 -16.946 1.00 56.50 159 CYS A C 1
ATOM 1290 O O . CYS A 1 159 ? -1.486 7.260 -16.714 1.00 56.50 159 CYS A O 1
ATOM 1292 N N . ASP A 1 160 ? -1.964 9.050 -17.969 1.00 60.38 160 ASP A N 1
ATOM 1293 C CA . ASP A 1 160 ? -2.772 8.368 -18.989 1.00 60.38 160 ASP A CA 1
ATOM 1294 C C . ASP A 1 160 ? -1.951 7.424 -19.883 1.00 60.38 160 ASP A C 1
ATOM 1296 O O . ASP A 1 160 ? -2.518 6.554 -20.545 1.00 60.38 160 ASP A O 1
ATOM 1300 N N . LYS A 1 161 ? -0.619 7.548 -19.873 1.00 61.56 161 LYS A N 1
ATOM 1301 C CA . LYS A 1 161 ? 0.306 6.660 -20.590 1.00 61.56 161 LYS A CA 1
ATOM 1302 C C . LYS A 1 161 ? 0.814 5.494 -19.739 1.00 61.56 161 LYS A C 1
ATOM 1304 O O . LYS A 1 161 ? 1.548 4.656 -20.259 1.00 61.56 161 LYS A O 1
ATOM 1309 N N . LEU A 1 162 ? 0.437 5.407 -18.459 1.00 66.88 162 LEU A N 1
ATOM 1310 C CA . LEU A 1 162 ? 0.817 4.292 -17.589 1.00 66.88 162 LEU A CA 1
ATOM 1311 C C . LEU A 1 162 ? 0.056 3.021 -17.991 1.00 66.88 162 LEU A C 1
ATOM 1313 O O . LEU A 1 162 ? -1.158 2.933 -17.831 1.00 66.88 162 LEU A O 1
ATOM 1317 N N . GLN A 1 163 ? 0.782 2.024 -18.501 1.00 65.88 163 GLN A N 1
ATOM 1318 C CA . GLN A 1 163 ? 0.180 0.803 -19.049 1.00 65.88 163 GLN A CA 1
ATOM 1319 C C . GLN A 1 163 ? 0.050 -0.335 -18.032 1.00 65.88 163 GLN A C 1
ATOM 1321 O O . GLN A 1 163 ? -0.917 -1.092 -18.081 1.00 65.88 163 GLN A O 1
ATOM 1326 N N . ALA A 1 164 ? 1.020 -0.493 -17.127 1.00 68.25 164 ALA A N 1
ATOM 1327 C CA . ALA A 1 164 ? 1.059 -1.631 -16.214 1.00 68.25 164 ALA A CA 1
ATOM 1328 C C . ALA A 1 164 ? 1.913 -1.357 -14.970 1.00 68.25 164 ALA A C 1
ATOM 1330 O O . ALA A 1 164 ? 2.838 -0.546 -14.994 1.00 68.25 164 ALA A O 1
ATOM 1331 N N . LYS A 1 165 ? 1.625 -2.089 -13.887 1.00 71.00 165 LYS A N 1
ATOM 1332 C CA . LYS A 1 165 ? 2.510 -2.194 -12.720 1.00 71.00 165 LYS A CA 1
ATOM 1333 C C . LYS A 1 165 ? 3.503 -3.316 -12.936 1.00 71.00 165 LYS A C 1
ATOM 1335 O O . LYS A 1 165 ? 3.119 -4.379 -13.417 1.00 71.00 165 LYS A O 1
ATOM 1340 N N . MET A 1 166 ? 4.744 -3.104 -12.521 1.00 77.88 166 MET A N 1
ATOM 1341 C CA . MET A 1 166 ? 5.800 -4.096 -12.655 1.00 77.88 166 MET A CA 1
ATOM 1342 C C . MET A 1 166 ? 6.539 -4.291 -11.334 1.00 77.88 166 MET A C 1
ATOM 1344 O O . MET A 1 166 ? 6.779 -3.339 -10.597 1.00 77.88 166 MET A O 1
ATOM 1348 N N . TRP A 1 167 ? 6.890 -5.536 -11.037 1.00 76.69 167 TRP A N 1
ATOM 1349 C CA . TRP A 1 167 ? 7.858 -5.897 -10.018 1.00 76.69 167 TRP A CA 1
ATOM 1350 C C . TRP A 1 167 ? 9.232 -5.971 -10.672 1.00 76.69 167 TRP A C 1
ATOM 1352 O O . TRP A 1 167 ? 9.387 -6.616 -11.710 1.00 76.69 167 TRP A O 1
ATOM 1362 N N . ILE A 1 168 ? 10.213 -5.298 -10.074 1.00 81.50 168 ILE A N 1
ATOM 1363 C CA . ILE A 1 168 ? 11.577 -5.219 -10.590 1.00 81.50 168 ILE A CA 1
ATOM 1364 C C . ILE A 1 168 ? 12.493 -6.036 -9.681 1.00 81.50 168 ILE A C 1
ATOM 1366 O O . ILE A 1 168 ? 12.512 -5.836 -8.468 1.00 81.50 168 ILE A O 1
ATOM 1370 N N . MET A 1 169 ? 13.283 -6.926 -10.274 1.00 81.12 169 MET A N 1
ATOM 1371 C CA . MET A 1 169 ? 14.308 -7.708 -9.587 1.00 81.12 169 MET A CA 1
ATOM 1372 C C . MET A 1 169 ? 1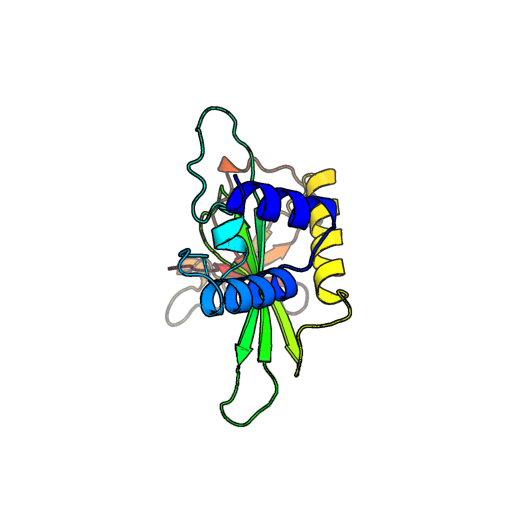5.671 -7.465 -10.234 1.00 81.12 169 MET A C 1
ATOM 1374 O O . MET A 1 169 ? 15.776 -7.391 -11.457 1.00 81.12 169 MET A O 1
ATOM 1378 N N . SER A 1 170 ? 16.731 -7.343 -9.436 1.00 81.75 170 SER A N 1
ATOM 1379 C CA . SER A 1 170 ? 18.091 -7.195 -9.959 1.00 81.75 170 SER A CA 1
ATOM 1380 C C . SER A 1 170 ? 18.616 -8.515 -10.542 1.00 81.75 170 SER A C 1
ATOM 1382 O O . SER A 1 170 ? 18.479 -9.580 -9.941 1.00 81.75 170 SER A O 1
ATOM 1384 N N . LEU A 1 171 ? 19.245 -8.440 -11.719 1.00 80.31 171 LEU A N 1
ATOM 1385 C CA . LEU A 1 171 ? 19.939 -9.548 -12.378 1.00 80.31 171 LEU A CA 1
ATOM 1386 C C . LEU A 1 171 ? 21.293 -9.057 -12.908 1.00 80.31 171 LEU A C 1
ATOM 1388 O O . LEU A 1 171 ? 21.386 -8.464 -13.986 1.00 80.31 171 LEU A O 1
ATOM 1392 N N . ASN A 1 172 ? 22.369 -9.338 -12.173 1.00 83.88 172 ASN A N 1
ATOM 1393 C CA . ASN A 1 172 ? 23.721 -8.860 -12.481 1.00 83.88 172 ASN A CA 1
ATOM 1394 C C . ASN A 1 172 ? 23.776 -7.321 -12.611 1.00 83.88 172 ASN A C 1
ATOM 1396 O O . ASN A 1 172 ? 23.643 -6.622 -11.612 1.00 83.88 172 ASN A O 1
ATOM 1400 N N . LYS A 1 173 ? 23.986 -6.797 -13.830 1.00 84.44 173 LYS A N 1
ATOM 1401 C CA . LYS A 1 173 ? 24.009 -5.353 -14.153 1.00 84.44 173 LYS A CA 1
ATOM 1402 C C . LYS A 1 173 ? 22.688 -4.836 -14.748 1.00 84.44 173 LYS A C 1
ATOM 1404 O O . LYS A 1 173 ? 22.601 -3.661 -15.089 1.00 84.44 173 LYS A O 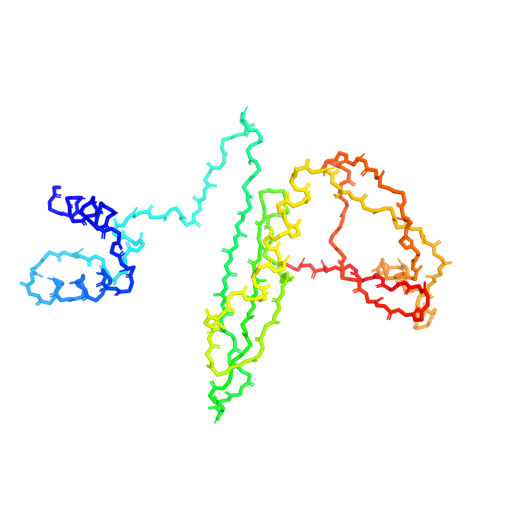1
ATOM 1409 N N . ASN A 1 174 ? 21.703 -5.716 -14.906 1.00 88.00 174 ASN A N 1
ATOM 1410 C CA . ASN A 1 174 ? 20.407 -5.438 -15.516 1.00 88.00 174 ASN A CA 1
ATOM 1411 C C . ASN A 1 174 ? 19.286 -5.717 -14.507 1.00 88.00 174 ASN A C 1
ATOM 1413 O O . ASN A 1 174 ? 19.529 -6.133 -13.371 1.00 88.00 174 ASN A O 1
ATOM 1417 N N . TYR A 1 175 ? 18.049 -5.524 -14.945 1.00 88.25 175 TYR A N 1
ATOM 1418 C CA . TYR A 1 175 ? 16.858 -5.791 -14.156 1.00 88.25 175 TYR A CA 1
ATOM 1419 C C . TYR A 1 175 ? 15.924 -6.728 -14.909 1.00 88.25 175 TYR A C 1
ATOM 1421 O O . TYR A 1 175 ? 15.890 -6.731 -16.135 1.00 88.25 175 TYR A O 1
ATOM 1429 N N . ILE A 1 176 ? 15.161 -7.525 -14.176 1.00 87.88 176 ILE A N 1
ATOM 1430 C CA . ILE A 1 176 ? 14.039 -8.284 -14.710 1.00 87.88 176 ILE A CA 1
ATOM 1431 C C . ILE A 1 176 ? 12.772 -7.592 -14.238 1.00 87.88 176 ILE A C 1
ATOM 1433 O O . ILE A 1 176 ? 12.630 -7.317 -13.046 1.00 87.88 176 ILE A O 1
ATOM 1437 N N . VAL A 1 177 ? 11.855 -7.340 -15.163 1.00 88.38 177 VAL A N 1
ATOM 1438 C CA . VAL A 1 177 ? 10.528 -6.818 -14.854 1.00 88.38 177 VAL A CA 1
ATOM 1439 C C . VAL A 1 177 ? 9.479 -7.895 -15.060 1.00 88.38 177 VAL A C 1
ATOM 1441 O O . VAL A 1 177 ? 9.472 -8.595 -16.071 1.00 88.38 177 VAL A O 1
ATOM 1444 N N . PHE A 1 178 ? 8.596 -8.025 -14.078 1.00 85.50 178 PHE A N 1
ATOM 1445 C CA . PHE A 1 178 ? 7.428 -8.891 -14.120 1.00 85.50 178 PHE A CA 1
ATOM 1446 C C . PHE A 1 178 ? 6.193 -8.010 -14.006 1.00 85.50 178 PHE A C 1
ATOM 1448 O O . PHE A 1 178 ? 6.125 -7.231 -13.055 1.00 85.50 178 PHE A O 1
ATOM 1455 N N . PRO A 1 179 ? 5.195 -8.104 -14.894 1.00 80.31 179 PRO A N 1
ATOM 1456 C CA . PRO A 1 179 ? 3.952 -7.398 -14.658 1.00 80.31 179 PRO A CA 1
ATOM 1457 C C . PRO A 1 179 ? 3.307 -7.943 -13.386 1.00 80.31 179 PRO A C 1
ATOM 1459 O O . PRO A 1 179 ? 3.182 -9.154 -13.191 1.00 80.31 179 PRO A O 1
ATOM 1462 N N . ILE A 1 180 ? 2.878 -7.039 -12.515 1.00 75.19 180 ILE A N 1
ATOM 1463 C CA . ILE A 1 180 ? 2.056 -7.394 -11.367 1.00 75.19 180 ILE A CA 1
ATOM 1464 C C . ILE A 1 180 ? 0.638 -7.539 -11.901 1.00 75.19 180 ILE A C 1
ATOM 1466 O O . ILE A 1 180 ? -0.115 -6.570 -12.014 1.00 75.19 180 ILE A O 1
ATOM 1470 N N . ILE A 1 181 ? 0.308 -8.763 -12.296 1.00 59.56 181 ILE A N 1
ATOM 1471 C CA . ILE A 1 181 ? -1.028 -9.116 -12.751 1.00 59.56 181 ILE A CA 1
ATOM 1472 C C . ILE A 1 181 ? -1.915 -9.156 -11.503 1.00 59.56 181 ILE A C 1
ATOM 1474 O O . ILE A 1 181 ? -1.826 -10.080 -10.697 1.00 59.56 181 ILE A O 1
ATOM 1478 N N . HIS A 1 182 ? -2.735 -8.126 -11.309 1.00 53.84 182 HIS A N 1
ATOM 1479 C CA . HIS A 1 182 ? -3.846 -8.197 -10.366 1.00 53.84 182 HIS A CA 1
ATOM 1480 C C . HIS A 1 182 ? -5.053 -8.782 -11.096 1.00 53.84 182 HIS A C 1
ATOM 1482 O O . HIS A 1 182 ? -5.461 -8.246 -12.125 1.00 53.84 182 HIS A O 1
ATOM 1488 N N . THR A 1 183 ? -5.608 -9.867 -10.566 1.00 36.38 183 THR A N 1
ATOM 1489 C CA . THR A 1 183 ? -7.040 -10.169 -10.714 1.00 36.38 183 THR A CA 1
ATOM 1490 C C . THR A 1 183 ? -7.871 -9.201 -9.891 1.00 36.38 183 THR A C 1
ATOM 1492 O O . THR A 1 183 ? -7.417 -8.878 -8.766 1.00 36.38 183 THR A O 1
#

Sequence (183 aa):
KFKEDLGIWSIECNVPQTTLSKLLVILQKHTDYPFPKDARSLLKTPRNTKLNPREIEYHHFVNIDGLPISKSGVSSLWFILSSSTVVKSVYIVGAFYGETKSENNIFLEKFVNEAIYLINNSLFCDLRYLDNLYSSPCTSSTFNIQIVKIEDQLQIWPCDKLQAKMWIMSLNKNYIVFPIIHT